Protein AF-0000000084447586 (afdb_homodimer)

Solvent-accessible surface area (backbone atoms only — not comparable to full-atom values): 6796 Å² total; per-residue (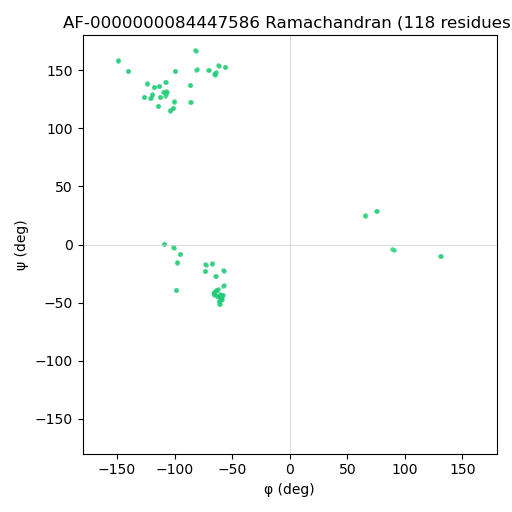Å²): 111,42,38,37,38,35,38,32,60,59,85,76,52,68,68,32,49,51,49,30,52,51,42,44,39,50,29,44,28,70,37,72,65,44,65,62,87,53,52,45,76,44,79,48,66,37,52,38,84,78,35,64,60,94,87,39,37,51,65,76,102,112,42,38,37,40,35,38,34,60,58,85,75,52,71,67,34,49,51,49,30,52,51,42,43,41,49,28,45,29,72,38,72,65,45,66,63,88,52,51,46,76,46,78,46,66,35,53,39,83,78,35,65,60,93,87,38,37,50,65,77,101

pLDDT: mean 94.97, std 4.08, range [75.5, 98.69]

Sequence (122 aa):
MPEIMVFAAEGRTVEQKRGLVKDLTEAMVKNFGVPAEVVTVQIVEAPKTDKAKGGVLFCDRMPEIMVFAAEGRTVEQKRGLVKDLTEAMVKNFGVPAEVVTVQIVEAPKTDKAKGGVLFCDR

InterPro domains:
  IPR004370 4-oxalocrotonate tautomerase-like domain [PF01361] (4-58)
  IPR014347 Tautomerase/MIF superfamily [G3DSA:3.30.429.10] (1-61)
  IPR014347 Tautomerase/MIF superfamily [SSF55331] (2-60)

Foldseek 3Di:
DDEEEAEEEDDDDPVVVVVVLVVVLVVCCVPVVDDSVVYHYDYDYDHQQPDDDPPHGSVRD/DDEAEAEEEDDDDPVVVVVVLVVVLVVCCVPVVDDSVVYHYDYDYDHQQPDDDPPHGSVRD

Structure (mmCIF, N/CA/C/O backbone):
data_AF-0000000084447586-model_v1
#
loop_
_entity.id
_entity.type
_entity.pdbx_description
1 polymer '4-oxalocrotonate tautomerase'
#
loop_
_atom_site.group_PDB
_atom_site.id
_atom_site.type_symbol
_atom_site.label_atom_id
_atom_site.label_alt_id
_atom_site.label_comp_id
_atom_site.label_asym_id
_atom_site.label_entity_id
_atom_site.label_seq_id
_atom_si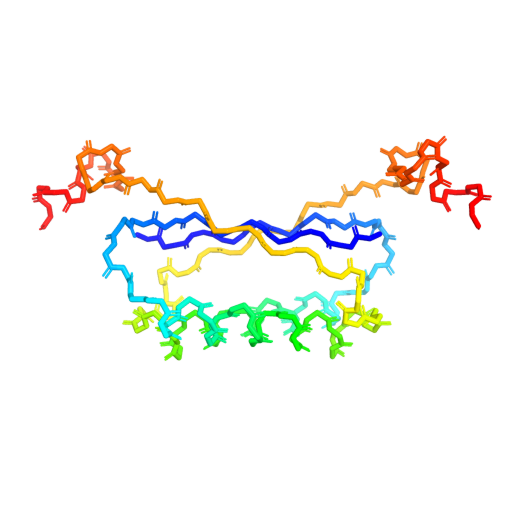te.pdbx_PDB_ins_code
_atom_site.Cartn_x
_atom_site.Cartn_y
_atom_site.Cartn_z
_atom_site.occupancy
_atom_site.B_iso_or_equiv
_atom_site.auth_seq_id
_atom_site.auth_comp_id
_atom_site.auth_asym_id
_atom_site.auth_atom_id
_atom_site.pdbx_PDB_model_num
ATOM 1 N N . MET A 1 1 ? -4.391 -12.031 -5.418 1 76.19 1 MET A N 1
ATOM 2 C CA . MET A 1 1 ? -4.918 -10.672 -5.453 1 76.19 1 MET A CA 1
ATOM 3 C C . MET A 1 1 ? -4.105 -9.742 -4.555 1 76.19 1 MET A C 1
ATOM 5 O O . MET A 1 1 ? -3.885 -10.047 -3.381 1 76.19 1 MET A O 1
ATOM 9 N N . PRO A 1 2 ? -3.506 -8.75 -5.164 1 91.44 2 PRO A N 1
ATOM 10 C CA . PRO A 1 2 ? -2.688 -7.918 -4.281 1 91.44 2 PRO A CA 1
ATOM 11 C C . PRO A 1 2 ? -3.488 -6.801 -3.611 1 91.44 2 PRO A C 1
ATOM 13 O O . PRO A 1 2 ? -4.453 -6.297 -4.191 1 91.44 2 PRO A O 1
ATOM 16 N N . GLU A 1 3 ? -3.26 -6.598 -2.393 1 94.94 3 GLU A N 1
ATOM 17 C CA . GLU A 1 3 ? -3.855 -5.512 -1.621 1 94.94 3 GLU A CA 1
ATOM 18 C C . GLU A 1 3 ? -2.797 -4.508 -1.175 1 94.94 3 GLU A C 1
ATOM 20 O O . GLU A 1 3 ? -1.716 -4.895 -0.729 1 94.94 3 GLU A O 1
ATOM 25 N N . ILE A 1 4 ? -3.111 -3.258 -1.308 1 97.31 4 ILE A N 1
ATOM 26 C CA . ILE A 1 4 ? -2.246 -2.18 -0.841 1 97.31 4 ILE A CA 1
ATOM 27 C C . ILE A 1 4 ? -2.912 -1.448 0.322 1 97.31 4 ILE A C 1
ATOM 29 O O . ILE A 1 4 ? -4.074 -1.043 0.225 1 97.31 4 ILE A O 1
ATOM 33 N N . MET A 1 5 ? -2.193 -1.34 1.391 1 97.56 5 MET A N 1
ATOM 34 C CA . MET A 1 5 ? -2.594 -0.482 2.502 1 97.56 5 MET A CA 1
ATOM 35 C C . MET A 1 5 ? -1.681 0.735 2.605 1 97.56 5 MET A C 1
ATOM 37 O O . MET A 1 5 ? -0.456 0.599 2.615 1 97.56 5 MET A O 1
ATOM 41 N N . VAL A 1 6 ? -2.264 1.815 2.705 1 97.31 6 VAL A N 1
ATOM 42 C CA . VAL A 1 6 ? -1.53 3.061 2.908 1 97.31 6 VAL A CA 1
ATOM 43 C C . VAL A 1 6 ? -1.871 3.645 4.277 1 97.31 6 VAL A C 1
ATOM 45 O O . VAL A 1 6 ? -3.031 3.957 4.555 1 97.31 6 VAL A O 1
ATOM 48 N N . PHE A 1 7 ? -0.893 3.775 5.078 1 96.44 7 PHE A N 1
ATOM 49 C CA . PHE A 1 7 ? -1.041 4.426 6.375 1 96.44 7 PHE A CA 1
ATOM 50 C C . PHE A 1 7 ? -0.538 5.863 6.324 1 96.44 7 PHE A C 1
ATOM 52 O O . PHE A 1 7 ? 0.612 6.109 5.953 1 96.44 7 PHE A O 1
ATOM 59 N N . ALA A 1 8 ? -1.402 6.723 6.668 1 95 8 ALA A N 1
ATOM 60 C CA . ALA A 1 8 ? -1.047 8.133 6.582 1 95 8 ALA A CA 1
ATOM 61 C C . ALA A 1 8 ? -1.778 8.953 7.645 1 95 8 ALA A C 1
ATOM 63 O O . ALA A 1 8 ? -2.75 8.477 8.242 1 95 8 ALA A O 1
ATOM 64 N N . ALA A 1 9 ? -1.161 10.117 7.93 1 93.25 9 ALA A N 1
ATOM 65 C CA . ALA A 1 9 ? -1.881 11.078 8.766 1 93.25 9 ALA A CA 1
ATOM 66 C C . ALA A 1 9 ? -3.059 11.688 8.016 1 93.25 9 ALA A C 1
ATOM 68 O O . ALA A 1 9 ? -3.012 11.836 6.793 1 93.25 9 ALA A O 1
ATOM 69 N N . GLU A 1 10 ? -4.129 12.062 8.766 1 93.38 10 GLU A N 1
ATOM 70 C CA . GLU A 1 10 ? -5.289 12.727 8.18 1 93.38 10 GLU A CA 1
ATOM 71 C C . GLU A 1 10 ? -4.898 14.062 7.551 1 93.38 10 GLU A C 1
ATOM 73 O O . GLU A 1 10 ? -3.896 14.672 7.938 1 93.38 10 GLU A O 1
ATOM 78 N N . GLY A 1 11 ? -5.773 14.484 6.48 1 93.31 11 GLY A N 1
ATOM 79 C CA . GLY A 1 11 ? -5.555 15.828 5.98 1 93.31 11 GLY A CA 1
ATOM 80 C C . GLY A 1 11 ? -5.473 15.891 4.465 1 93.31 11 GLY A C 1
ATOM 81 O O . GLY A 1 11 ? -5.457 16.984 3.887 1 93.31 11 GLY A O 1
ATOM 82 N N . ARG A 1 12 ? -5.406 14.812 3.871 1 95 12 ARG A N 1
ATOM 83 C CA . ARG A 1 12 ? -5.336 14.82 2.414 1 95 12 ARG A CA 1
ATOM 84 C C . ARG A 1 12 ? -6.723 15 1.801 1 95 12 ARG A C 1
ATOM 86 O O . ARG A 1 12 ? -7.723 14.562 2.377 1 95 12 ARG A O 1
ATOM 93 N N . THR A 1 13 ? -6.762 15.594 0.644 1 97 13 THR A N 1
ATOM 94 C CA . THR A 1 13 ? -8.039 15.82 -0.028 1 97 13 THR A CA 1
ATOM 95 C C . THR A 1 13 ? -8.484 14.562 -0.773 1 97 13 THR A C 1
ATOM 97 O O . THR A 1 13 ? -7.688 13.648 -0.99 1 97 13 THR A O 1
ATOM 100 N N . VAL A 1 14 ? -9.758 14.57 -1.192 1 96.88 14 VAL A N 1
ATOM 101 C CA . VAL A 1 14 ? -10.305 13.461 -1.966 1 96.88 14 VAL A CA 1
ATOM 102 C C . VAL A 1 14 ? -9.562 13.344 -3.299 1 96.88 14 VAL A C 1
ATOM 104 O O . VAL A 1 14 ? -9.32 12.242 -3.787 1 96.88 14 VAL A O 1
ATOM 107 N N . GLU A 1 15 ? -9.258 14.477 -3.859 1 98 15 GLU A N 1
ATOM 108 C CA . GLU A 1 15 ? -8.539 14.492 -5.133 1 98 15 GLU A CA 1
ATOM 109 C C . GLU A 1 15 ? -7.156 13.859 -4.996 1 98 15 GLU A C 1
ATOM 111 O O . GLU A 1 15 ? -6.73 13.094 -5.859 1 98 15 GLU A O 1
ATOM 116 N N . GLN A 1 16 ? -6.453 14.18 -3.988 1 97.81 16 GLN A N 1
ATOM 117 C CA . GLN A 1 16 ? -5.152 13.578 -3.729 1 97.81 16 GLN A CA 1
ATOM 118 C C . GLN A 1 16 ? -5.266 12.062 -3.557 1 97.81 16 GLN A C 1
ATOM 120 O O . GLN A 1 16 ? -4.453 11.312 -4.094 1 97.81 16 GLN A O 1
ATOM 125 N N . LYS A 1 17 ? -6.27 11.656 -2.812 1 97.56 17 LYS A N 1
ATOM 126 C CA . LYS A 1 17 ? -6.484 10.234 -2.566 1 97.56 17 LYS A CA 1
ATOM 127 C C . LYS A 1 17 ? -6.848 9.5 -3.855 1 97.56 17 LYS A C 1
ATOM 129 O O . LYS A 1 17 ? -6.355 8.398 -4.109 1 97.56 17 LYS A O 1
ATOM 134 N N . ARG A 1 18 ? -7.676 10.156 -4.578 1 98.31 18 ARG A N 1
ATOM 135 C CA . ARG A 1 18 ? -8.07 9.594 -5.863 1 98.31 18 ARG A CA 1
ATOM 136 C C . ARG A 1 18 ? -6.859 9.391 -6.77 1 98.31 18 ARG A C 1
ATOM 138 O O . ARG A 1 18 ? -6.707 8.336 -7.383 1 98.31 18 ARG A O 1
ATOM 145 N N . GLY A 1 19 ? -6.09 10.398 -6.836 1 98.25 19 GLY A N 1
ATOM 146 C CA . GLY A 1 19 ? -4.867 10.305 -7.621 1 98.25 19 GLY A CA 1
ATOM 147 C C . GLY A 1 19 ? -3.93 9.219 -7.133 1 98.25 19 GLY A C 1
ATOM 148 O O . GLY A 1 19 ? -3.355 8.484 -7.934 1 98.25 19 GLY A O 1
ATOM 149 N N . LEU A 1 20 ? -3.775 9.133 -5.836 1 98.31 20 LEU A N 1
ATOM 150 C CA . LEU A 1 20 ? -2.904 8.125 -5.25 1 98.31 20 LEU A CA 1
ATOM 151 C C . LEU A 1 20 ? -3.391 6.719 -5.594 1 98.31 20 LEU A C 1
ATOM 153 O O . LEU A 1 20 ? -2.607 5.879 -6.039 1 98.31 20 LEU A O 1
ATOM 157 N N . VAL A 1 21 ? -4.637 6.473 -5.402 1 98.31 21 VAL A N 1
ATOM 158 C CA . VAL A 1 21 ? -5.219 5.16 -5.656 1 98.31 21 VAL A CA 1
ATOM 159 C C . VAL A 1 21 ? -4.992 4.77 -7.113 1 98.31 21 VAL A C 1
ATOM 161 O O . VAL A 1 21 ? -4.613 3.635 -7.41 1 98.31 21 VAL A O 1
ATOM 164 N N . LYS A 1 22 ? -5.211 5.738 -7.965 1 98.69 22 LYS A N 1
ATOM 165 C CA . LYS A 1 22 ? -4.996 5.484 -9.391 1 98.69 22 LYS A CA 1
ATOM 166 C C . LYS A 1 22 ? -3.545 5.113 -9.672 1 98.69 22 LYS A C 1
ATOM 168 O O . LYS A 1 22 ? -3.271 4.098 -10.312 1 98.69 22 LYS A O 1
ATOM 173 N N . ASP A 1 23 ? -2.676 5.887 -9.203 1 98.69 23 ASP A N 1
ATOM 174 C CA . ASP A 1 23 ? -1.258 5.676 -9.469 1 98.69 23 ASP A CA 1
ATOM 175 C C . ASP A 1 23 ? -0.764 4.379 -8.836 1 98.69 23 ASP A C 1
ATOM 177 O O . ASP A 1 23 ? 0.057 3.668 -9.422 1 98.69 23 ASP A O 1
ATOM 181 N N . LEU A 1 24 ? -1.185 4.059 -7.629 1 98.38 24 LEU A N 1
ATOM 182 C CA . LEU A 1 24 ? -0.813 2.801 -6.984 1 98.38 24 LEU A CA 1
ATOM 183 C C . LEU A 1 24 ? -1.309 1.608 -7.797 1 98.38 24 LEU A C 1
ATOM 185 O O . LEU A 1 24 ? -0.591 0.619 -7.953 1 98.38 24 LEU A O 1
ATOM 189 N N . THR A 1 25 ? -2.506 1.695 -8.227 1 98.62 25 THR A N 1
ATOM 190 C CA . THR A 1 25 ? -3.08 0.635 -9.047 1 98.62 25 THR A CA 1
ATOM 191 C C . THR A 1 25 ? -2.268 0.44 -10.32 1 98.62 25 THR A C 1
ATOM 193 O O . THR A 1 25 ? -1.925 -0.688 -10.68 1 98.62 25 THR A O 1
ATOM 196 N N . GLU A 1 26 ? -1.91 1.542 -10.953 1 98.56 26 GLU A N 1
ATOM 197 C CA . GLU A 1 26 ? -1.114 1.476 -12.172 1 98.56 26 GLU A CA 1
ATOM 198 C C . GLU A 1 26 ? 0.262 0.874 -11.898 1 98.56 26 GLU A C 1
ATOM 200 O O . GLU A 1 26 ? 0.798 0.139 -12.734 1 98.56 26 GLU A O 1
ATOM 205 N N . ALA A 1 27 ? 0.818 1.225 -10.82 1 98.25 27 ALA A N 1
ATOM 206 C CA . ALA A 1 27 ? 2.113 0.664 -10.438 1 98.25 27 ALA A CA 1
ATOM 207 C C . ALA A 1 27 ? 2.033 -0.854 -10.297 1 98.25 27 ALA A C 1
ATOM 209 O O . ALA A 1 27 ? 2.947 -1.571 -10.711 1 98.25 27 ALA A O 1
ATOM 210 N N . MET A 1 28 ? 1.025 -1.35 -9.648 1 97.81 28 MET A N 1
ATOM 211 C CA . MET A 1 28 ? 0.82 -2.785 -9.469 1 97.81 28 MET A CA 1
ATOM 212 C C . MET A 1 28 ? 0.697 -3.484 -10.82 1 97.81 28 MET A C 1
ATOM 214 O O . MET A 1 28 ? 1.317 -4.523 -11.047 1 97.81 28 MET A O 1
ATOM 218 N N . VAL A 1 29 ? -0.119 -2.908 -11.75 1 98 29 VAL A N 1
ATOM 219 C CA . VAL A 1 29 ? -0.325 -3.471 -13.086 1 98 29 VAL A CA 1
ATOM 220 C C . VAL A 1 29 ? 1.006 -3.535 -13.828 1 98 29 VAL A C 1
ATOM 222 O O . VAL A 1 29 ? 1.365 -4.578 -14.375 1 98 29 VAL A O 1
ATOM 225 N N . LYS A 1 30 ? 1.703 -2.498 -13.742 1 98.06 30 LYS A N 1
ATOM 226 C CA . LYS A 1 30 ? 2.955 -2.35 -14.484 1 98.06 30 LYS A CA 1
ATOM 227 C C . LYS A 1 30 ? 4.004 -3.342 -13.992 1 98.06 30 LYS A C 1
ATOM 229 O O . LYS A 1 30 ? 4.703 -3.965 -14.797 1 98.06 30 LYS A O 1
ATOM 234 N N . ASN A 1 31 ? 4.129 -3.521 -12.734 1 97.81 31 ASN A N 1
ATOM 235 C CA . ASN A 1 31 ? 5.281 -4.223 -12.18 1 97.81 31 ASN A CA 1
ATOM 236 C C . ASN A 1 31 ? 4.953 -5.68 -11.867 1 97.81 31 ASN A C 1
ATOM 238 O O . ASN A 1 31 ? 5.816 -6.551 -11.969 1 97.81 31 ASN A O 1
ATOM 242 N N . PHE A 1 32 ? 3.83 -5.938 -11.383 1 96.06 32 PHE A N 1
ATOM 243 C CA . PHE A 1 32 ? 3.479 -7.305 -11.008 1 96.06 32 PHE A CA 1
ATOM 244 C C . PHE A 1 32 ? 2.662 -7.973 -12.102 1 96.06 32 PHE A C 1
ATOM 246 O O . PHE A 1 32 ? 2.451 -9.188 -12.07 1 96.06 32 PHE A O 1
ATOM 253 N N . GLY A 1 33 ? 2.135 -7.145 -13.023 1 95.5 33 GLY A N 1
ATOM 254 C CA . GLY A 1 33 ? 1.438 -7.711 -14.172 1 95.5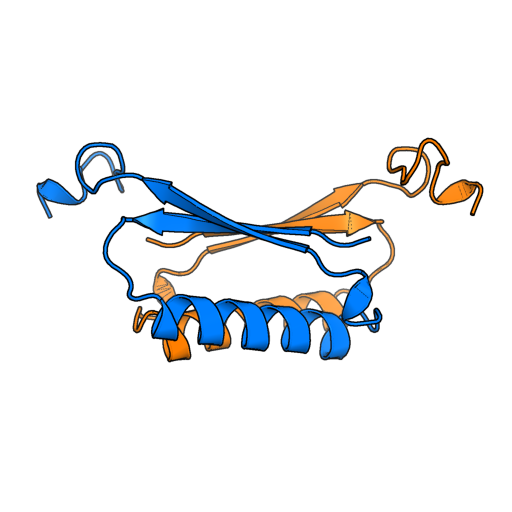 33 GLY A CA 1
ATOM 255 C C . GLY A 1 33 ? 0.055 -8.234 -13.828 1 95.5 33 GLY A C 1
ATOM 256 O O . GLY A 1 33 ? -0.399 -9.227 -14.398 1 95.5 33 GLY A O 1
ATOM 257 N N . VAL A 1 34 ? -0.532 -7.703 -12.914 1 94.38 34 VAL A N 1
ATOM 258 C CA . VAL A 1 34 ? -1.879 -8.109 -12.523 1 94.38 34 VAL A CA 1
ATOM 259 C C . VAL A 1 34 ? -2.9 -7.141 -13.117 1 94.38 34 VAL A C 1
ATOM 261 O O . VAL A 1 34 ? -2.59 -5.969 -13.359 1 94.38 34 VAL A O 1
ATOM 264 N N . PRO A 1 35 ? -4.137 -7.66 -13.422 1 96.31 35 PRO A N 1
ATOM 265 C CA . PRO A 1 35 ? -5.172 -6.734 -13.883 1 96.31 35 PRO A CA 1
ATOM 266 C C . PRO A 1 35 ? -5.566 -5.711 -12.82 1 96.31 35 PRO A C 1
ATOM 268 O O . PRO A 1 35 ? -5.551 -6.02 -11.625 1 96.31 35 PRO A O 1
ATOM 271 N N . ALA A 1 36 ? -5.938 -4.547 -13.242 1 96.56 36 ALA A N 1
ATOM 272 C CA . ALA A 1 36 ? -6.316 -3.455 -12.344 1 96.56 36 ALA A CA 1
ATOM 273 C C . ALA A 1 36 ? -7.473 -3.867 -11.438 1 96.56 36 ALA A C 1
ATOM 275 O O . ALA A 1 36 ? -7.535 -3.461 -10.273 1 96.56 36 ALA A O 1
ATOM 276 N N . GLU A 1 37 ? -8.352 -4.66 -11.992 1 96.06 37 GLU A N 1
ATOM 277 C CA . GLU A 1 37 ? -9.602 -4.977 -11.312 1 96.06 37 GLU A CA 1
ATOM 278 C C . GLU A 1 37 ? -9.359 -5.816 -10.062 1 96.06 37 GLU A C 1
ATOM 280 O O . GLU A 1 37 ? -10.227 -5.91 -9.188 1 96.06 37 GLU A O 1
ATOM 285 N N . VAL A 1 38 ? -8.242 -6.398 -9.93 1 92.62 38 VAL A N 1
ATOM 286 C CA . VAL A 1 38 ? -8.016 -7.273 -8.789 1 92.62 38 VAL A CA 1
ATOM 287 C C . VAL A 1 38 ? -7.203 -6.535 -7.727 1 92.62 38 VAL A C 1
ATOM 289 O O . VAL A 1 38 ? -6.926 -7.086 -6.656 1 92.62 38 VAL A O 1
ATOM 292 N N . VAL A 1 39 ? -6.805 -5.348 -7.973 1 96 39 VAL A N 1
ATOM 293 C CA . VAL A 1 39 ? -6.027 -4.555 -7.027 1 96 39 VAL A CA 1
ATOM 294 C C . VAL A 1 39 ? -6.969 -3.834 -6.062 1 96 39 VAL A C 1
ATOM 296 O O . VAL A 1 39 ? -7.895 -3.141 -6.492 1 96 39 VAL A O 1
ATOM 299 N N . THR A 1 40 ? -6.816 -4.051 -4.793 1 97.19 40 THR A N 1
ATOM 300 C CA . THR A 1 40 ? -7.527 -3.303 -3.764 1 97.19 40 THR A CA 1
ATOM 301 C C . THR A 1 40 ? -6.582 -2.338 -3.049 1 97.19 40 THR A C 1
ATOM 303 O O . THR A 1 40 ? -5.453 -2.701 -2.713 1 97.19 40 THR A O 1
ATOM 306 N N . VAL A 1 41 ? -6.98 -1.066 -2.881 1 97.69 41 VAL A N 1
ATOM 307 C CA . VAL A 1 41 ? -6.215 -0.072 -2.135 1 97.69 41 VAL A CA 1
ATOM 308 C C . VAL A 1 41 ? -7.059 0.472 -0.984 1 97.69 41 VAL A C 1
ATOM 310 O O . VAL A 1 41 ? -8.219 0.851 -1.179 1 97.69 41 VAL A O 1
ATOM 313 N N . GLN A 1 42 ? -6.516 0.384 0.112 1 97.62 42 GLN A N 1
ATOM 314 C CA . GLN A 1 42 ? -7.137 1.007 1.278 1 97.62 42 GLN A CA 1
ATOM 315 C C . GLN A 1 42 ? -6.215 2.059 1.894 1 97.62 42 GLN A C 1
ATOM 317 O O . GLN A 1 42 ? -5.043 1.787 2.154 1 97.62 42 GLN A O 1
ATOM 322 N N . ILE A 1 43 ? -6.703 3.213 2.119 1 97.06 43 ILE A N 1
ATOM 323 C CA . ILE A 1 43 ? -5.988 4.262 2.832 1 97.06 43 ILE A CA 1
ATOM 324 C C . ILE A 1 43 ? -6.488 4.34 4.273 1 97.06 43 ILE A C 1
ATOM 326 O O . ILE A 1 43 ? -7.664 4.609 4.516 1 97.06 43 ILE A O 1
ATOM 330 N N . VAL A 1 44 ? -5.625 4.094 5.141 1 96.44 44 VAL A N 1
ATOM 331 C CA . VAL A 1 44 ? -5.918 4.133 6.57 1 96.44 44 VAL A CA 1
ATOM 332 C C . VAL A 1 44 ? -5.34 5.41 7.18 1 96.44 44 VAL A C 1
ATOM 334 O O . VAL A 1 44 ? -4.121 5.539 7.328 1 96.44 44 VAL A O 1
ATOM 337 N N . GLU A 1 45 ? -6.18 6.211 7.637 1 95.94 45 GLU A N 1
ATOM 338 C CA . GLU A 1 45 ? -5.742 7.496 8.18 1 95.94 45 GLU A CA 1
ATOM 339 C C . GLU A 1 45 ? -5.879 7.531 9.695 1 95.94 45 GLU A C 1
ATOM 341 O O . GLU A 1 45 ? -6.812 6.949 10.258 1 95.94 45 GLU A O 1
ATOM 346 N N . ALA A 1 46 ? -4.918 8.102 10.266 1 94.75 46 ALA A N 1
ATOM 347 C CA . ALA A 1 46 ? -4.969 8.391 11.703 1 94.75 46 ALA A CA 1
ATOM 348 C C . ALA A 1 46 ? -4.758 9.883 11.961 1 94.75 46 ALA A C 1
ATOM 350 O O . ALA A 1 46 ? -3.961 10.531 11.281 1 94.75 46 ALA A O 1
ATOM 351 N N . PRO A 1 47 ? -5.543 10.508 12.914 1 95.12 47 PRO A N 1
ATOM 352 C CA . PRO A 1 47 ? -5.25 11.906 13.258 1 95.12 47 PRO A CA 1
ATOM 353 C C . PRO A 1 47 ? -3.809 12.102 13.719 1 95.12 47 PRO A C 1
ATOM 355 O O . PRO A 1 47 ? -3.184 11.172 14.227 1 95.12 47 PRO A O 1
ATOM 358 N N . LYS A 1 48 ? -3.273 13.336 13.523 1 92.5 48 LYS A N 1
ATOM 359 C CA . LYS A 1 48 ? -1.898 13.68 13.875 1 92.5 48 LYS A CA 1
ATOM 360 C C . LYS A 1 48 ? -1.631 13.422 15.352 1 92.5 48 LYS A C 1
ATOM 362 O O . LYS A 1 48 ? -0.48 13.25 15.766 1 92.5 48 LYS A O 1
ATOM 367 N N . THR A 1 49 ? -2.637 13.391 16.234 1 95.19 49 THR A N 1
ATOM 368 C CA . THR A 1 49 ? -2.527 13.125 17.656 1 95.19 49 THR A CA 1
ATOM 369 C C . THR A 1 49 ? -2.25 11.641 17.906 1 95.19 49 THR A C 1
ATOM 371 O O . THR A 1 49 ? -1.849 11.258 19.016 1 95.19 49 THR A O 1
ATOM 374 N N . ASP A 1 50 ? -2.578 10.758 17 1 93.81 50 ASP A N 1
ATOM 375 C CA . ASP A 1 50 ? -2.502 9.305 17.172 1 93.81 50 ASP A CA 1
ATOM 376 C C . ASP A 1 50 ? -1.37 8.711 16.328 1 93.81 50 ASP A C 1
ATOM 378 O O . ASP A 1 50 ? -1.198 7.496 16.281 1 93.81 50 ASP A O 1
ATOM 382 N N . LYS A 1 51 ? -0.687 9.5 15.641 1 92.38 51 LYS A N 1
ATOM 383 C CA . LYS A 1 51 ? 0.457 9.062 14.844 1 92.38 51 LYS A CA 1
ATOM 384 C C . LYS A 1 51 ? 1.746 9.727 15.328 1 92.38 51 LYS A C 1
ATOM 386 O O . LYS A 1 51 ? 1.757 10.914 15.648 1 92.38 51 LYS A O 1
ATOM 391 N N . ALA A 1 52 ? 2.775 8.93 15.43 1 91.5 52 ALA A N 1
ATOM 392 C CA . ALA A 1 52 ? 4.043 9.469 15.914 1 91.5 52 ALA A CA 1
ATOM 393 C C . ALA A 1 52 ? 5.219 8.883 15.133 1 91.5 52 ALA A C 1
ATOM 395 O O . ALA A 1 52 ? 5.105 7.805 14.547 1 91.5 52 ALA A O 1
ATOM 396 N N . LYS A 1 53 ? 6.27 9.688 15.016 1 87.62 53 LYS A N 1
ATOM 397 C CA . LYS A 1 53 ? 7.57 9.227 14.531 1 87.62 53 LYS A CA 1
ATOM 398 C C . LYS A 1 53 ? 8.68 9.578 15.516 1 87.62 53 LYS A C 1
ATOM 400 O O . LYS A 1 53 ? 8.781 10.719 15.961 1 87.62 53 LYS A O 1
ATOM 405 N N . GLY A 1 54 ? 9.422 8.531 15.875 1 88.81 54 GLY A N 1
ATOM 406 C CA . GLY A 1 54 ? 10.516 8.766 16.812 1 88.81 54 GLY A CA 1
ATOM 407 C C . GLY A 1 54 ? 10.055 9.203 18.188 1 88.81 54 GLY A C 1
ATOM 408 O O . GLY A 1 54 ? 10.695 10.039 18.828 1 88.81 54 GLY A O 1
ATOM 409 N N . GLY A 1 55 ? 8.938 8.875 18.484 1 91.69 55 GLY A N 1
ATOM 410 C CA . GLY A 1 55 ? 8.422 9.172 19.812 1 91.69 55 GLY A CA 1
ATOM 411 C C . GLY A 1 55 ? 7.715 10.508 19.891 1 91.69 55 GLY A C 1
ATOM 412 O O . GLY A 1 55 ? 7.324 10.945 20.984 1 91.69 55 GLY A O 1
ATOM 413 N N . VAL A 1 56 ? 7.816 11.141 18.766 1 93.62 56 VAL A N 1
ATOM 414 C CA . VAL A 1 56 ? 7.188 12.453 18.766 1 93.62 56 VAL A CA 1
ATOM 415 C C . VAL A 1 56 ? 5.914 12.406 17.922 1 93.62 56 VAL A C 1
ATOM 417 O O . VAL A 1 56 ? 5.934 11.938 16.781 1 93.62 56 VAL A O 1
ATOM 420 N N . LEU A 1 57 ? 4.773 12.906 18.5 1 92.12 57 LEU A N 1
ATOM 421 C CA . LEU A 1 57 ? 3.504 12.945 17.797 1 92.12 57 LEU A CA 1
ATOM 422 C C . LEU A 1 57 ? 3.572 13.914 16.609 1 92.12 57 LEU A C 1
ATOM 424 O O . LEU A 1 57 ? 4.266 14.93 16.688 1 92.12 57 LEU A O 1
ATOM 428 N N . PHE A 1 58 ? 2.857 13.578 15.578 1 90.31 58 PHE A N 1
ATOM 429 C CA . PHE A 1 58 ? 2.865 14.43 14.398 1 90.31 58 PHE A CA 1
ATOM 430 C C . PHE A 1 58 ? 2.25 15.789 14.703 1 90.31 58 PHE A C 1
ATOM 432 O O . PHE A 1 58 ? 2.576 16.781 14.055 1 90.31 58 PHE A O 1
ATOM 439 N N . CYS A 1 59 ? 1.342 15.75 15.727 1 91.19 59 CYS A N 1
ATOM 440 C CA . CYS A 1 59 ? 0.724 17.016 16.094 1 91.19 59 CYS A CA 1
ATOM 441 C C . CYS A 1 59 ? 1.71 17.922 16.828 1 91.19 59 CYS A C 1
ATOM 443 O O . CYS A 1 59 ? 1.461 19.109 17.016 1 91.19 59 CYS A O 1
ATOM 445 N N . ASP A 1 60 ? 2.785 17.297 17.328 1 92.44 60 ASP A N 1
ATOM 446 C CA . ASP A 1 60 ? 3.803 18.0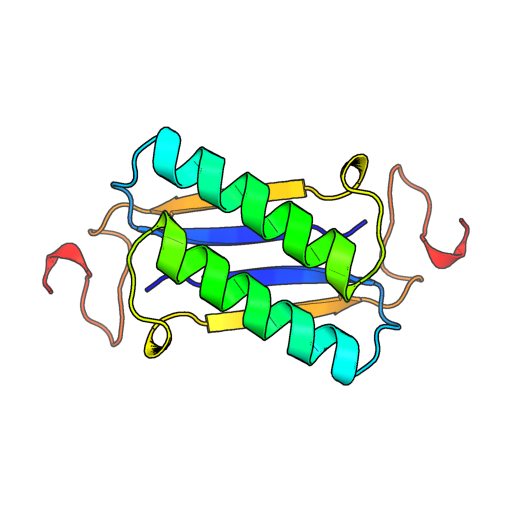47 18.062 1 92.44 60 ASP A CA 1
ATOM 447 C C . ASP A 1 60 ? 4.949 18.453 17.141 1 92.44 60 ASP A C 1
ATOM 449 O O . ASP A 1 60 ? 5.902 19.109 17.578 1 92.44 60 ASP A O 1
ATOM 453 N N . ARG A 1 61 ? 4.965 17.953 15.922 1 80.31 61 ARG A N 1
ATOM 454 C CA . ARG A 1 61 ? 6.07 18.234 15.008 1 80.31 61 ARG A CA 1
ATOM 455 C C . ARG A 1 61 ? 5.836 19.531 14.25 1 80.31 61 ARG A C 1
ATOM 457 O O . ARG A 1 61 ? 4.688 19.938 14.031 1 80.31 61 ARG A O 1
ATOM 464 N N . MET B 1 1 ? 4.527 10.523 8.32 1 75.5 1 MET B N 1
ATOM 465 C CA . MET B 1 1 ? 5.293 9.609 7.477 1 75.5 1 MET B CA 1
ATOM 466 C C . MET B 1 1 ? 4.402 8.508 6.914 1 75.5 1 MET B C 1
ATOM 468 O O . MET B 1 1 ? 3.691 7.84 7.664 1 75.5 1 MET B O 1
ATOM 472 N N . PRO B 1 2 ? 4.273 8.492 5.578 1 91.31 2 PRO B N 1
ATOM 473 C CA . PRO B 1 2 ? 3.357 7.461 5.078 1 91.31 2 PRO B CA 1
ATOM 474 C C . PRO B 1 2 ? 4.047 6.117 4.855 1 91.31 2 PRO B C 1
ATOM 476 O O . PRO B 1 2 ? 5.238 6.074 4.539 1 91.31 2 PRO B O 1
ATOM 479 N N . GLU B 1 3 ? 3.406 5.086 5.25 1 94.94 3 GLU B N 1
ATOM 480 C CA . GLU B 1 3 ? 3.865 3.717 5.031 1 94.94 3 GLU B CA 1
ATOM 481 C C . GLU B 1 3 ? 2.934 2.969 4.082 1 94.94 3 GLU B C 1
ATOM 483 O O . GLU B 1 3 ? 1.71 3.07 4.199 1 94.94 3 GLU B O 1
ATOM 488 N N . ILE B 1 4 ? 3.52 2.254 3.162 1 97.19 4 ILE B N 1
ATOM 489 C CA . ILE B 1 4 ? 2.77 1.407 2.242 1 97.19 4 ILE B CA 1
ATOM 490 C C . ILE B 1 4 ? 3.074 -0.061 2.529 1 97.19 4 ILE B C 1
ATOM 492 O O . ILE B 1 4 ? 4.238 -0.456 2.609 1 97.19 4 ILE B O 1
ATOM 496 N N . MET B 1 5 ? 2.031 -0.813 2.723 1 97.5 5 MET B N 1
ATOM 497 C CA . MET B 1 5 ? 2.139 -2.268 2.781 1 97.5 5 MET B CA 1
ATOM 498 C C . MET B 1 5 ? 1.512 -2.91 1.547 1 97.5 5 MET B C 1
ATOM 500 O O . MET B 1 5 ? 0.378 -2.59 1.185 1 97.5 5 MET B O 1
ATOM 504 N N . VAL B 1 6 ? 2.225 -3.76 0.989 1 97.25 6 VAL B N 1
ATOM 505 C CA . VAL B 1 6 ? 1.726 -4.527 -0.148 1 97.25 6 VAL B CA 1
ATOM 506 C C . VAL B 1 6 ? 1.626 -6.004 0.229 1 97.25 6 VAL B C 1
ATOM 508 O O . VAL B 1 6 ? 2.631 -6.633 0.569 1 97.25 6 VAL B O 1
ATOM 511 N N . PHE B 1 7 ? 0.454 -6.516 0.17 1 96.44 7 PHE B N 1
ATOM 512 C CA . PHE B 1 7 ? 0.219 -7.938 0.388 1 96.44 7 PHE B CA 1
ATOM 513 C C . PHE B 1 7 ? 0.057 -8.672 -0.938 1 96.44 7 PHE B C 1
ATOM 515 O O . PHE B 1 7 ? -0.798 -8.312 -1.751 1 96.44 7 PHE B O 1
ATOM 522 N N . ALA B 1 8 ? 0.882 -9.617 -1.097 1 94.94 8 ALA B N 1
ATOM 523 C CA . ALA B 1 8 ? 0.862 -10.336 -2.367 1 94.94 8 ALA B CA 1
ATOM 524 C C . ALA B 1 8 ? 1.274 -11.797 -2.178 1 94.94 8 ALA B C 1
ATOM 526 O O . ALA B 1 8 ? 1.827 -12.164 -1.138 1 94.94 8 ALA B O 1
ATOM 527 N N . ALA B 1 9 ? 0.845 -12.594 -3.172 1 93.31 9 ALA B N 1
ATOM 528 C CA . ALA B 1 9 ? 1.358 -13.961 -3.209 1 93.31 9 ALA B CA 1
ATOM 529 C C . ALA B 1 9 ? 2.83 -13.984 -3.613 1 93.31 9 ALA B C 1
ATOM 531 O O . ALA B 1 9 ? 3.285 -13.125 -4.371 1 93.31 9 ALA B O 1
ATOM 532 N N . GLU B 1 10 ? 3.576 -15.008 -3.113 1 93.38 10 GLU B N 1
ATOM 533 C CA . GLU B 1 10 ? 4.977 -15.18 -3.488 1 93.38 10 GLU B CA 1
ATOM 534 C C . GLU B 1 10 ? 5.121 -15.43 -4.988 1 93.38 10 GLU B C 1
ATOM 536 O O . GLU B 1 10 ? 4.184 -15.891 -5.637 1 93.38 10 GLU B O 1
ATOM 541 N N . GLY B 1 11 ? 6.402 -15.039 -5.52 1 93.19 11 GLY B N 1
ATOM 542 C CA . GLY B 1 11 ? 6.656 -15.422 -6.902 1 93.19 11 GLY B CA 1
ATOM 543 C C . GLY B 1 11 ? 7.168 -14.273 -7.754 1 93.19 11 GLY B C 1
ATOM 544 O O . GLY B 1 11 ? 7.582 -14.484 -8.898 1 93.19 11 GLY B O 1
ATOM 545 N N . ARG B 1 12 ? 7.133 -13.133 -7.246 1 95 12 ARG B N 1
ATOM 546 C CA . ARG B 1 12 ? 7.625 -12 -8.023 1 95 12 ARG B CA 1
ATOM 547 C C . ARG B 1 12 ? 9.141 -11.906 -7.949 1 95 12 ARG B C 1
ATOM 549 O O . ARG B 1 12 ? 9.742 -12.281 -6.938 1 95 12 ARG B O 1
ATOM 556 N N . THR B 1 13 ? 9.734 -11.398 -8.984 1 97 13 THR B N 1
ATOM 557 C CA . THR B 1 13 ? 11.188 -11.258 -9.016 1 97 13 THR B CA 1
ATOM 558 C C . THR B 1 13 ? 11.633 -10.008 -8.266 1 97 13 THR B C 1
ATOM 560 O O . THR B 1 13 ? 10.812 -9.133 -7.973 1 97 13 THR B O 1
ATOM 563 N N . VAL B 1 14 ? 12.953 -9.945 -7.992 1 96.88 14 VAL B N 1
ATOM 564 C CA . VAL B 1 14 ? 13.523 -8.773 -7.328 1 96.88 14 VAL B CA 1
ATOM 565 C C . VAL B 1 14 ? 13.336 -7.539 -8.203 1 96.88 14 VAL B C 1
ATOM 567 O O . VAL B 1 14 ? 13.086 -6.441 -7.695 1 96.88 14 VAL B O 1
ATOM 570 N N . GLU B 1 15 ? 13.484 -7.727 -9.477 1 97.94 15 GLU B N 1
ATOM 571 C CA . GLU B 1 15 ? 13.328 -6.617 -10.414 1 97.94 15 GLU B CA 1
ATOM 572 C C . GLU B 1 15 ? 11.898 -6.074 -10.383 1 97.94 15 GLU B C 1
ATOM 574 O O . GLU B 1 15 ? 11.695 -4.859 -10.391 1 97.94 15 GLU B O 1
ATOM 579 N N . GLN B 1 16 ? 10.938 -6.902 -10.383 1 97.81 16 GLN B N 1
ATOM 580 C CA . GLN B 1 16 ? 9.547 -6.484 -10.281 1 97.81 16 GLN B CA 1
ATOM 581 C C . GLN B 1 16 ? 9.297 -5.723 -8.984 1 97.81 16 GLN B C 1
ATOM 583 O O . GLN B 1 16 ? 8.609 -4.695 -8.984 1 97.81 16 GLN B O 1
ATOM 588 N N . LYS B 1 17 ? 9.844 -6.238 -7.914 1 97.62 17 LYS B N 1
ATOM 589 C CA . LYS B 1 17 ? 9.664 -5.605 -6.609 1 97.62 17 LYS B CA 1
ATOM 590 C C . LYS B 1 17 ? 10.344 -4.238 -6.566 1 97.62 17 LYS B C 1
ATOM 592 O O . LYS B 1 17 ? 9.789 -3.281 -6.031 1 97.62 17 LYS B O 1
ATOM 597 N N . ARG B 1 18 ? 11.5 -4.234 -7.133 1 98.31 18 ARG B N 1
ATOM 598 C CA . ARG B 1 18 ? 12.234 -2.979 -7.203 1 98.31 18 ARG B CA 1
ATOM 599 C C . ARG B 1 18 ? 11.445 -1.924 -7.973 1 98.31 18 ARG B C 1
ATOM 601 O O . ARG B 1 18 ? 11.336 -0.778 -7.527 1 98.31 18 ARG B O 1
ATOM 608 N N . GLY B 1 19 ? 10.961 -2.338 -9.07 1 98.31 19 GLY B N 1
ATOM 609 C CA . GLY B 1 19 ? 10.133 -1.439 -9.859 1 98.31 19 GLY B CA 1
ATOM 610 C C . GLY B 1 19 ? 8.891 -0.976 -9.133 1 98.31 19 GLY B C 1
ATOM 611 O O . GLY B 1 19 ? 8.531 0.202 -9.188 1 98.31 19 GLY B O 1
ATOM 612 N N . LEU B 1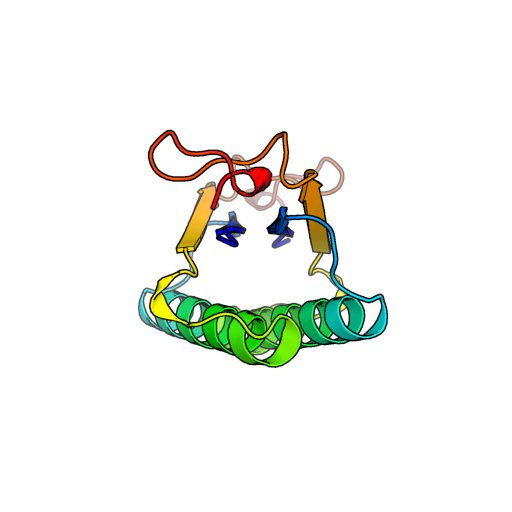 20 ? 8.242 -1.888 -8.461 1 98.31 20 LEU B N 1
ATOM 613 C CA . LEU B 1 20 ? 7.035 -1.559 -7.707 1 98.31 20 LEU B CA 1
ATOM 614 C C . LEU B 1 20 ? 7.336 -0.535 -6.617 1 98.31 20 LEU B C 1
ATOM 616 O O . LEU B 1 20 ? 6.633 0.469 -6.492 1 98.31 20 LEU B O 1
ATOM 620 N N . VAL B 1 21 ? 8.352 -0.784 -5.859 1 98.31 21 VAL B N 1
ATOM 621 C CA . VAL B 1 21 ? 8.719 0.098 -4.758 1 98.31 21 VAL B CA 1
ATOM 622 C C . VAL B 1 21 ? 8.992 1.503 -5.289 1 98.31 21 VAL B C 1
ATOM 624 O O . VAL B 1 21 ? 8.539 2.492 -4.703 1 98.31 21 VAL B O 1
ATOM 627 N N . LYS B 1 22 ? 9.695 1.534 -6.379 1 98.62 22 LYS B N 1
ATOM 628 C CA . LYS B 1 22 ? 9.992 2.824 -6.996 1 98.62 22 LYS B CA 1
ATOM 629 C C . LYS B 1 22 ? 8.711 3.547 -7.402 1 98.62 22 LYS B C 1
ATOM 631 O O . LYS B 1 22 ? 8.516 4.711 -7.055 1 98.62 22 LYS B O 1
ATOM 636 N N . ASP B 1 23 ? 7.891 2.881 -8.086 1 98.69 23 ASP B N 1
ATOM 637 C CA . ASP B 1 23 ? 6.668 3.49 -8.602 1 98.69 23 ASP B CA 1
ATOM 638 C C . ASP B 1 23 ? 5.734 3.887 -7.457 1 98.69 23 ASP B C 1
ATOM 640 O O . ASP B 1 23 ? 5.074 4.93 -7.52 1 98.69 23 ASP B O 1
ATOM 644 N N . LEU B 1 24 ? 5.598 3.068 -6.434 1 98.38 24 LEU B N 1
ATOM 645 C CA . LEU B 1 24 ? 4.777 3.404 -5.277 1 98.38 24 LEU B CA 1
ATOM 646 C C . LEU B 1 24 ? 5.301 4.656 -4.582 1 98.38 24 LEU B C 1
ATOM 648 O O . LEU B 1 24 ? 4.52 5.516 -4.172 1 98.38 24 LEU B O 1
ATOM 652 N N . THR B 1 25 ? 6.57 4.707 -4.422 1 98.62 25 THR B N 1
ATOM 653 C CA . THR B 1 25 ? 7.195 5.871 -3.805 1 98.62 25 THR B CA 1
ATOM 654 C C . THR B 1 25 ? 6.906 7.133 -4.613 1 98.62 25 THR B C 1
ATOM 656 O O . THR B 1 25 ? 6.512 8.156 -4.055 1 98.62 25 THR B O 1
ATOM 659 N N . GLU B 1 26 ? 7.031 7.023 -5.918 1 98.56 26 GLU B N 1
ATOM 660 C CA . GLU B 1 26 ? 6.758 8.164 -6.789 1 98.56 26 GLU B CA 1
ATOM 661 C C . GLU B 1 26 ? 5.293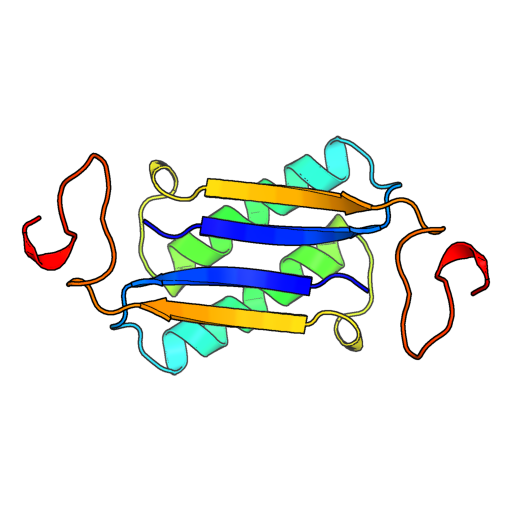 8.578 -6.707 1 98.56 26 GLU B C 1
ATOM 663 O O . GLU B 1 26 ? 4.98 9.773 -6.77 1 98.56 26 GLU B O 1
ATOM 668 N N . ALA B 1 27 ? 4.445 7.637 -6.629 1 98.25 27 ALA B N 1
ATOM 669 C CA . ALA B 1 27 ? 3.023 7.934 -6.492 1 98.25 27 ALA B CA 1
ATOM 670 C C . ALA B 1 27 ? 2.748 8.727 -5.223 1 98.25 27 ALA B C 1
ATOM 672 O O . ALA B 1 27 ? 1.938 9.664 -5.227 1 98.25 27 ALA B O 1
ATOM 673 N N . MET B 1 28 ? 3.312 8.336 -4.125 1 97.81 28 MET B N 1
ATOM 674 C CA . MET B 1 28 ? 3.154 9.031 -2.854 1 97.81 28 MET B CA 1
ATOM 675 C C . MET B 1 28 ? 3.639 10.477 -2.959 1 97.81 28 MET B C 1
ATOM 677 O O . MET B 1 28 ? 2.963 11.398 -2.504 1 97.81 28 MET B O 1
ATOM 681 N N . VAL B 1 29 ? 4.848 10.688 -3.568 1 98 29 VAL B N 1
ATOM 682 C CA . VAL B 1 29 ? 5.426 12.008 -3.74 1 98 29 VAL B CA 1
ATOM 683 C C . VAL B 1 29 ? 4.492 12.883 -4.578 1 98 29 VAL B C 1
ATOM 685 O O . VAL B 1 29 ? 4.172 14.008 -4.191 1 98 29 VAL B O 1
ATOM 688 N N . LYS B 1 30 ? 4.031 12.32 -5.598 1 98 30 LYS B N 1
ATOM 689 C CA . LYS B 1 30 ? 3.207 13.039 -6.562 1 98 30 LYS B CA 1
ATOM 690 C C . LYS B 1 30 ? 1.879 13.461 -5.941 1 98 30 LYS B C 1
ATOM 692 O O . LYS B 1 30 ? 1.431 14.594 -6.141 1 98 30 LYS B O 1
ATOM 697 N N . ASN B 1 31 ? 1.261 12.625 -5.211 1 97.75 31 ASN B N 1
ATOM 698 C CA . ASN B 1 31 ? -0.129 12.844 -4.824 1 97.75 31 ASN B CA 1
ATOM 699 C C . ASN B 1 31 ? -0.235 13.422 -3.414 1 97.75 31 ASN B C 1
ATOM 701 O O . ASN B 1 31 ? -1.149 14.195 -3.121 1 97.75 31 ASN B O 1
ATOM 705 N N . PHE B 1 32 ? 0.542 12.984 -2.547 1 96 32 PHE B N 1
ATOM 706 C CA . PHE B 1 32 ? 0.456 13.453 -1.169 1 96 32 PHE B CA 1
ATOM 707 C C . PHE B 1 32 ? 1.484 14.547 -0.905 1 96 32 PHE B C 1
ATOM 709 O O . PHE B 1 32 ? 1.433 15.219 0.128 1 96 32 PHE B O 1
ATOM 716 N N . GLY B 1 33 ? 2.471 14.68 -1.817 1 95.44 33 GLY B N 1
ATOM 717 C CA . GLY B 1 33 ? 3.428 15.773 -1.696 1 95.44 33 GLY B CA 1
ATOM 718 C C . GLY B 1 33 ? 4.449 15.547 -0.596 1 95.44 33 GLY B C 1
ATOM 719 O O . GLY B 1 33 ? 4.883 16.5 0.056 1 95.44 33 GLY B O 1
ATOM 720 N N . VAL B 1 34 ? 4.734 14.414 -0.316 1 94.19 34 VAL B N 1
ATOM 721 C CA . VAL B 1 34 ? 5.727 14.094 0.706 1 94.19 34 VAL B CA 1
ATOM 722 C C . VAL B 1 34 ? 7.062 13.766 0.045 1 94.19 34 VAL B C 1
ATOM 724 O O . VAL B 1 34 ? 7.102 13.312 -1.101 1 94.19 34 VAL B O 1
ATOM 727 N N . PRO B 1 35 ? 8.195 14.07 0.769 1 96.31 35 PRO B N 1
ATOM 728 C CA . PRO B 1 35 ? 9.484 13.672 0.213 1 96.31 35 PRO B CA 1
ATOM 729 C C . PRO B 1 35 ? 9.641 12.156 0.116 1 96.31 35 PRO B C 1
ATOM 731 O O . PRO B 1 35 ? 9.117 11.422 0.959 1 96.31 35 PRO B O 1
ATOM 734 N N . ALA B 1 36 ? 10.359 11.695 -0.868 1 96.5 36 ALA B N 1
ATOM 735 C CA . ALA B 1 36 ? 10.578 10.273 -1.105 1 96.5 36 ALA B CA 1
ATOM 736 C C . ALA B 1 36 ? 11.203 9.602 0.113 1 96.5 36 ALA B C 1
ATOM 738 O O . ALA B 1 36 ? 10.898 8.445 0.42 1 96.5 36 ALA B O 1
ATOM 739 N N . GLU B 1 37 ? 12.055 10.336 0.795 1 96 37 GLU B N 1
ATOM 740 C CA . GLU B 1 37 ? 12.867 9.766 1.863 1 96 37 GLU B CA 1
ATOM 741 C C . GLU B 1 37 ? 12.008 9.359 3.055 1 96 37 GLU B C 1
ATOM 743 O O . GLU B 1 37 ? 12.438 8.578 3.906 1 96 37 GLU B O 1
ATOM 748 N N . VAL B 1 38 ? 10.836 9.82 3.133 1 92.44 38 VAL B N 1
ATOM 749 C CA . VAL B 1 38 ? 10.023 9.516 4.305 1 92.44 38 VAL B CA 1
ATOM 750 C C . VAL B 1 38 ? 9.031 8.406 3.969 1 92.44 38 VAL B C 1
ATOM 752 O O . VAL B 1 38 ? 8.266 7.965 4.832 1 92.44 38 VAL B O 1
ATOM 755 N N . VAL B 1 39 ? 8.992 7.938 2.785 1 95.94 39 VAL B N 1
ATOM 756 C CA . VAL B 1 39 ? 8.078 6.879 2.365 1 95.94 39 VAL B CA 1
ATOM 757 C C . VAL B 1 39 ? 8.703 5.516 2.658 1 95.94 39 VAL B C 1
ATOM 759 O O . VAL B 1 39 ? 9.836 5.246 2.256 1 95.94 39 VAL B O 1
ATOM 762 N N . THR B 1 40 ? 8.047 4.691 3.414 1 97.19 40 THR B N 1
ATOM 763 C CA . THR B 1 40 ? 8.438 3.305 3.633 1 97.19 40 THR B CA 1
ATOM 764 C C . THR B 1 40 ? 7.5 2.355 2.893 1 97.19 40 THR B C 1
ATOM 766 O O . THR B 1 40 ? 6.281 2.533 2.916 1 97.19 40 THR B O 1
ATOM 769 N N . VAL B 1 41 ? 8.039 1.386 2.143 1 97.62 41 VAL B N 1
ATOM 770 C CA . VAL B 1 41 ? 7.258 0.358 1.466 1 97.62 41 VAL B CA 1
ATOM 771 C C . VAL B 1 41 ? 7.688 -1.024 1.955 1 97.62 41 VAL B C 1
ATOM 773 O O . VAL B 1 41 ? 8.883 -1.328 2.008 1 97.62 41 VAL B O 1
ATOM 776 N N . GLN B 1 42 ? 6.762 -1.719 2.375 1 97.62 42 GLN B N 1
ATOM 777 C CA . GLN B 1 42 ? 7 -3.113 2.729 1 97.62 42 GLN B CA 1
ATOM 778 C C . GLN B 1 42 ? 6.141 -4.051 1.884 1 97.62 42 GLN B C 1
ATOM 780 O O . GLN B 1 42 ? 4.926 -3.861 1.782 1 97.62 42 GLN B O 1
ATOM 785 N N . ILE B 1 43 ? 6.719 -5.016 1.293 1 97.12 43 ILE B N 1
ATOM 786 C CA . ILE B 1 43 ? 6.004 -6.066 0.577 1 97.12 43 ILE B CA 1
ATOM 787 C C . ILE B 1 43 ? 5.93 -7.32 1.442 1 97.12 43 ILE B C 1
ATOM 789 O O . ILE B 1 43 ? 6.957 -7.895 1.805 1 97.12 43 ILE B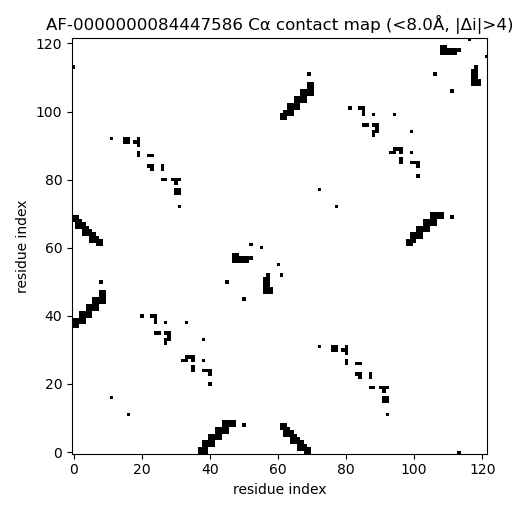 O 1
ATOM 793 N N . VAL B 1 44 ? 4.777 -7.684 1.753 1 96.44 44 VAL B N 1
ATOM 794 C CA . VAL B 1 44 ? 4.512 -8.867 2.561 1 96.44 44 VAL B CA 1
ATOM 795 C C . VAL B 1 44 ? 4.004 -10 1.668 1 96.44 44 VAL B C 1
ATOM 797 O O . VAL B 1 44 ? 2.865 -9.961 1.192 1 96.44 44 VAL B O 1
ATOM 800 N N . GLU B 1 45 ? 4.754 -11 1.582 1 95.94 45 GLU B N 1
ATOM 801 C CA . GLU B 1 45 ? 4.398 -12.109 0.702 1 95.94 45 GLU B CA 1
ATOM 802 C C . GLU B 1 45 ? 3.957 -13.328 1.502 1 95.94 45 GLU B C 1
ATOM 804 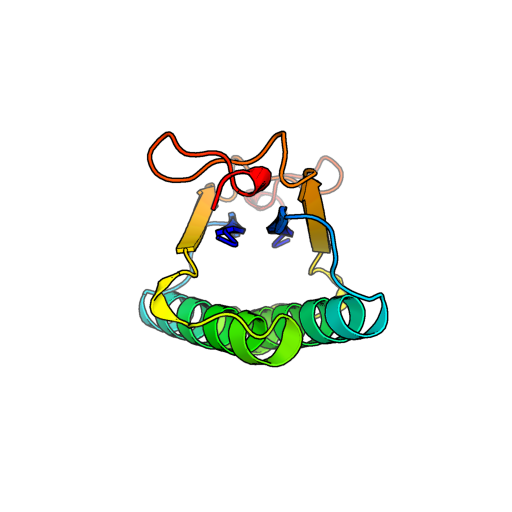O O . GLU B 1 45 ? 4.48 -13.586 2.59 1 95.94 45 GLU B O 1
ATOM 809 N N . ALA B 1 46 ? 2.977 -13.914 0.977 1 95 46 ALA B N 1
ATOM 810 C CA . ALA B 1 46 ? 2.539 -15.211 1.502 1 95 46 ALA B CA 1
ATOM 811 C C . ALA B 1 46 ? 2.531 -16.266 0.408 1 95 46 ALA B C 1
ATOM 813 O O . ALA B 1 46 ? 2.188 -15.984 -0.741 1 95 46 ALA B O 1
ATOM 814 N N . PRO B 1 47 ? 2.998 -17.531 0.705 1 95.12 47 PRO B N 1
ATOM 815 C CA . PRO B 1 47 ? 2.861 -18.594 -0.307 1 95.12 47 PRO B CA 1
ATOM 816 C C . PRO B 1 47 ? 1.418 -18.781 -0.76 1 95.12 47 PRO B C 1
ATOM 818 O O . PRO B 1 47 ? 0.485 -18.484 -0.013 1 95.12 47 PRO B O 1
ATOM 821 N N . LYS B 1 48 ? 1.246 -19.281 -2.023 1 92.44 48 LYS B N 1
ATOM 822 C CA . LYS B 1 48 ? -0.073 -19.484 -2.615 1 92.44 48 LYS B CA 1
ATOM 823 C C . LYS B 1 48 ? -0.918 -20.422 -1.755 1 92.44 48 LYS B C 1
ATOM 825 O O . LYS B 1 48 ? -2.148 -20.406 -1.838 1 92.44 48 LYS B O 1
ATOM 830 N N . THR B 1 49 ? -0.347 -21.281 -0.898 1 95.25 49 THR B N 1
ATOM 831 C CA . THR B 1 49 ? -1.031 -22.188 0.009 1 95.25 49 THR B CA 1
ATOM 832 C C . THR B 1 49 ? -1.65 -21.438 1.179 1 95.25 49 THR B C 1
ATOM 834 O O . THR B 1 49 ? -2.496 -21.969 1.896 1 95.25 49 THR B O 1
ATOM 837 N N . ASP B 1 50 ? -1.174 -20.25 1.515 1 93.94 50 ASP B N 1
ATOM 838 C CA . ASP B 1 50 ? -1.582 -19.484 2.689 1 93.94 50 ASP B CA 1
ATOM 839 C C . ASP B 1 50 ? -2.406 -18.266 2.293 1 93.94 50 ASP B C 1
ATOM 841 O O . ASP B 1 50 ? -2.766 -17.453 3.145 1 93.94 50 ASP B O 1
ATOM 845 N N . LYS B 1 51 ? -2.619 -18.094 1.061 1 92.62 51 LYS B N 1
ATOM 846 C CA . LYS B 1 51 ? -3.443 -17 0.565 1 92.62 51 LYS B CA 1
ATOM 847 C C . LYS B 1 51 ? -4.668 -17.516 -0.182 1 92.62 51 LYS B C 1
ATOM 849 O O . LYS B 1 51 ? -4.57 -18.484 -0.944 1 92.62 51 LYS B O 1
ATOM 854 N N . ALA B 1 52 ? -5.801 -16.922 0.106 1 91.69 52 ALA B N 1
ATOM 855 C CA . ALA B 1 52 ? -7.035 -17.375 -0.534 1 91.69 52 ALA B CA 1
ATOM 856 C C . ALA B 1 52 ? -7.926 -16.188 -0.909 1 91.69 52 ALA B C 1
ATOM 858 O O . ALA B 1 52 ? -7.809 -15.109 -0.33 1 91.69 52 ALA B O 1
ATOM 859 N N . LYS B 1 53 ? -8.68 -16.406 -1.986 1 87.69 53 LYS B N 1
ATOM 860 C CA . LYS B 1 53 ? -9.766 -15.5 -2.357 1 87.69 53 LYS B CA 1
ATOM 861 C C . LYS B 1 53 ? -11.078 -16.266 -2.543 1 87.69 53 LYS B C 1
ATOM 863 O O . LYS B 1 53 ? -11.117 -17.281 -3.238 1 87.69 53 LYS B O 1
ATOM 868 N N . GLY B 1 54 ? -12.094 -15.773 -1.823 1 89 54 GLY B N 1
ATOM 869 C CA . GLY B 1 54 ? -13.383 -16.422 -1.94 1 89 54 GLY B CA 1
ATOM 870 C C . GLY B 1 54 ? -13.391 -17.844 -1.399 1 89 54 GLY B C 1
ATOM 871 O O . GLY B 1 54 ? -14.047 -18.719 -1.957 1 89 54 GLY B O 1
ATOM 872 N N . GLY B 1 55 ? -12.57 -18.078 -0.559 1 91.88 55 GLY B N 1
ATOM 873 C CA . GLY B 1 55 ? -12.539 -19.375 0.093 1 91.88 55 GLY B CA 1
ATOM 874 C C . GLY B 1 55 ? -11.68 -20.391 -0.638 1 91.88 55 GLY B C 1
ATOM 875 O O . GLY B 1 55 ? -11.648 -21.562 -0.272 1 91.88 55 GLY B O 1
ATOM 876 N N . VAL B 1 56 ? -11.227 -19.875 -1.745 1 93.81 56 VAL B N 1
ATOM 877 C CA . VAL B 1 56 ? -10.398 -20.781 -2.531 1 93.81 56 VAL B CA 1
ATOM 878 C C . VAL B 1 56 ? -8.938 -20.344 -2.461 1 93.81 56 VAL B C 1
ATOM 880 O O . VAL B 1 56 ? -8.617 -19.172 -2.699 1 93.81 56 VAL B O 1
ATOM 883 N N . LEU B 1 57 ? -8.023 -21.312 -2.09 1 92.12 57 LEU B N 1
ATOM 884 C CA . LEU B 1 57 ? -6.598 -21.031 -2.021 1 92.12 57 LEU B CA 1
ATOM 885 C C . LEU B 1 57 ? -6.047 -20.703 -3.404 1 92.12 57 LEU B C 1
ATOM 887 O O . LEU B 1 57 ? -6.508 -21.25 -4.41 1 92.12 57 LEU B O 1
ATOM 891 N N . PHE B 1 58 ? -5.07 -19.812 -3.416 1 90.38 58 PHE B N 1
ATOM 892 C CA . PHE B 1 58 ? -4.48 -19.422 -4.691 1 90.38 58 PHE B CA 1
ATOM 893 C C . PHE B 1 58 ? -3.783 -20.609 -5.355 1 90.38 58 PHE B C 1
ATOM 895 O O . PHE B 1 58 ? -3.666 -20.656 -6.582 1 90.38 58 PHE B O 1
ATOM 902 N N . CYS B 1 59 ? -3.332 -21.547 -4.469 1 91.06 59 CYS B N 1
ATOM 903 C CA . CYS B 1 59 ? -2.668 -22.703 -5.039 1 91.06 59 CYS B CA 1
ATOM 904 C C . CYS B 1 59 ? -3.674 -23.641 -5.703 1 91.06 59 CYS B C 1
ATOM 906 O O . CYS B 1 59 ? -3.291 -24.547 -6.449 1 91.06 59 CYS B O 1
ATOM 908 N N . ASP B 1 60 ? -4.961 -23.453 -5.359 1 92.56 60 ASP B N 1
ATOM 909 C CA . ASP B 1 60 ? -6.016 -24.281 -5.941 1 92.56 60 ASP B CA 1
ATOM 910 C C . ASP B 1 60 ? -6.645 -23.594 -7.152 1 92.56 60 ASP B C 1
ATOM 912 O O . ASP B 1 60 ? -7.551 -24.141 -7.781 1 92.56 60 ASP B O 1
ATOM 916 N N . ARG B 1 61 ? -6.301 -22.328 -7.398 1 81.12 61 ARG B N 1
ATOM 917 C CA . ARG B 1 61 ? -6.906 -21.578 -8.492 1 81.12 61 ARG B CA 1
ATOM 918 C C . ARG B 1 61 ? -6.156 -21.812 -9.797 1 81.12 61 ARG B C 1
ATOM 920 O O . ARG B 1 61 ? -4.957 -22.094 -9.789 1 81.12 61 ARG B O 1
#

Nearest PDB structures (foldseek):
  8t9o-assembly1_A  TM=9.907E-01  e=2.364E-05  Herbaspirillum
  4fdx-assembly1_B  TM=9.876E-01  e=2.062E-05  Methylibium petroleiphilum PM1
  3ry0-assembly1_A  TM=9.862E-01  e=2.901E-05  Streptomyces achromogenes
  8t9o-assembly2_J  TM=9.694E-01  e=4.080E-05  Herbaspirillum
  2fm7-assembly1_A  TM=9.578E-01  e=5.360E-05  Pseudomonas putida

Radius of gyration: 15.28 Å; Cα contacts (8 Å, |Δi|>4): 198; chains: 2; bounding box: 27×42×34 Å

Secondary structure (DSSP, 8-state):
--EEEEEEES---HHHHHHHHHHHHHHHHHHH---GGG-EEEEEEE-TTS-EETTEEGGG-/--EEEEEEES---HHHHHHHHHHHHHHHHHHH---GGG-EEEEEEE-TTS-EETTEEGGG-

Organism: NCBI:txid207340